Protein AF-A0A7Y1Z019-F1 (afdb_monomer_lite)

pLDDT: mean 88.58, std 11.66, range [42.78, 97.75]

Radius of gyration: 69.63 Å; chains: 1; bounding box: 145×27×174 Å

Sequence (176 aa):
MNETLFVFEGRPFTILETAAGGAGLIVFLLVILTIMVIAGQRRRARSRRDLEDQLRFMAQAHGELTGRVRMLAEAATNGQTALKRSLDERLDIVSQRLGQNLTETAMRTGENLNRLNERLAVIDTAQRNLTELSSRVVGLQEILANKQARGAFGQGRMEAIVADGLPTGAYSFQHT

Secondary structure (DSSP, 8-state):
---EEEEETTEEEEHHHHHHHHHHHHHHHHHHHHHHHHHHHHHHHHHHHHHHHHHHHHHHHHHHHHHHHHHHHHHHHHHHHHHHHHHHHHHHHHHHHHHHHHHHHHHHHHHHHHHHHHHHHHHHHHHHHHHHHHHHHHHHHHHHHSHHHHHHHHHHHHHHHHHHHS-TTS--PPP-

Foldseek 3Di:
DFDQDDDDPHDGDGPVNVVVVVVVVVVVVVVVVVVCVVVVVVVVVVVVVVVVVVVVVVVVVVVVVVVVVVVVVVVVVVVVVVVVVVVVVVVVVVVVVVVVVVVVVVVVVVVVVVVVVVVVVVVVVVVVVVVVVVVVVVVVVVLVVDPVSVVVVVVVVVVVVCPVPDDDPPDDDDDD

Structure (mmCIF, N/CA/C/O backbone):
data_AF-A0A7Y1Z019-F1
#
_entry.id   AF-A0A7Y1Z019-F1
#
loop_
_atom_site.group_PDB
_atom_site.id
_atom_site.type_symbol
_atom_site.label_atom_id
_atom_site.label_alt_id
_atom_site.label_comp_id
_atom_site.label_asym_id
_atom_site.label_entity_id
_atom_site.label_seq_id
_atom_site.pdbx_PDB_ins_code
_atom_site.Cartn_x
_atom_site.Cartn_y
_atom_site.Cartn_z
_atom_site.occupancy
_atom_site.B_iso_or_equiv
_atom_site.auth_seq_id
_atom_site.auth_comp_id
_atom_site.auth_asym_id
_atom_site.auth_atom_id
_atom_site.pdbx_PDB_model_num
ATOM 1 N N . MET A 1 1 ? 78.979 10.130 -96.427 1.00 42.78 1 MET A N 1
ATOM 2 C CA . MET A 1 1 ? 79.637 9.924 -95.120 1.00 42.78 1 MET A CA 1
ATOM 3 C C . MET A 1 1 ? 78.604 9.319 -94.184 1.00 42.78 1 MET A C 1
ATOM 5 O O . MET A 1 1 ? 77.728 10.046 -93.748 1.00 42.78 1 MET A O 1
ATOM 9 N N . ASN A 1 2 ? 78.638 8.000 -93.968 1.00 44.12 2 ASN A N 1
ATOM 10 C CA . ASN A 1 2 ? 77.801 7.331 -92.966 1.00 44.12 2 ASN A CA 1
ATOM 11 C C . ASN A 1 2 ? 78.677 7.081 -91.739 1.00 44.12 2 ASN A C 1
ATOM 13 O O . ASN A 1 2 ? 79.525 6.194 -91.766 1.00 44.12 2 ASN A O 1
ATOM 17 N N . GLU A 1 3 ? 78.513 7.900 -90.703 1.00 52.41 3 GLU A N 1
ATOM 18 C CA . GLU A 1 3 ? 79.233 7.743 -89.441 1.00 52.41 3 GLU A CA 1
ATOM 19 C C . GLU A 1 3 ? 78.688 6.527 -88.678 1.00 52.41 3 GLU A C 1
ATOM 21 O O . GLU A 1 3 ? 77.528 6.479 -88.267 1.00 52.41 3 GLU A O 1
ATOM 26 N N . THR A 1 4 ? 79.531 5.506 -88.535 1.00 47.47 4 THR A N 1
ATOM 27 C CA . THR A 1 4 ? 79.294 4.310 -87.719 1.00 47.47 4 THR A CA 1
ATOM 28 C C . THR A 1 4 ? 79.863 4.547 -86.326 1.00 47.47 4 THR A C 1
ATOM 30 O O . THR A 1 4 ? 81.071 4.728 -86.186 1.00 47.47 4 THR A O 1
ATOM 33 N N . LEU A 1 5 ? 79.010 4.548 -85.300 1.00 56.28 5 LEU A N 1
ATOM 34 C CA . LEU A 1 5 ? 79.411 4.878 -83.928 1.00 56.28 5 LEU A CA 1
ATOM 35 C C . LEU A 1 5 ? 79.796 3.653 -83.077 1.00 56.28 5 LEU A C 1
ATOM 37 O O . LEU A 1 5 ? 80.525 3.831 -82.110 1.00 56.28 5 LEU A O 1
ATOM 41 N N . PHE A 1 6 ? 79.385 2.424 -83.426 1.00 57.84 6 PHE A N 1
ATOM 42 C CA . PHE A 1 6 ? 79.782 1.206 -82.696 1.00 57.84 6 PHE A CA 1
ATOM 43 C C . PHE A 1 6 ? 79.743 -0.053 -83.587 1.00 57.84 6 PHE A C 1
ATOM 45 O O . PHE A 1 6 ? 78.784 -0.267 -84.327 1.00 57.84 6 PHE A O 1
ATOM 52 N N . VAL A 1 7 ? 80.769 -0.907 -83.492 1.00 54.69 7 VAL A N 1
ATOM 53 C CA . VAL A 1 7 ? 80.814 -2.246 -84.111 1.00 54.69 7 VAL A CA 1
ATOM 54 C C . VAL A 1 7 ? 80.772 -3.279 -82.992 1.00 54.69 7 VAL A C 1
ATOM 56 O O . VAL A 1 7 ? 81.692 -3.350 -82.181 1.00 54.69 7 VAL A O 1
ATOM 59 N N . PHE A 1 8 ? 79.713 -4.082 -82.952 1.00 58.09 8 PHE A N 1
ATOM 60 C CA . PHE A 1 8 ? 79.597 -5.234 -82.060 1.00 58.09 8 PHE A CA 1
ATOM 61 C C . PHE A 1 8 ? 79.294 -6.470 -82.919 1.00 58.09 8 PHE A C 1
ATOM 63 O O . PHE A 1 8 ? 78.428 -6.418 -83.789 1.00 58.09 8 PHE A O 1
ATOM 70 N N . GLU A 1 9 ? 80.078 -7.537 -82.742 1.00 57.94 9 GLU A N 1
ATOM 71 C CA . GLU A 1 9 ? 80.016 -8.791 -83.522 1.00 57.94 9 GLU A CA 1
ATOM 72 C C . GLU A 1 9 ? 80.021 -8.644 -85.063 1.00 57.94 9 GLU A C 1
ATOM 74 O O . GLU A 1 9 ? 79.331 -9.359 -85.787 1.00 57.94 9 GLU A O 1
ATOM 79 N N . GLY A 1 10 ? 80.827 -7.726 -85.608 1.00 61.28 10 GLY A N 1
ATOM 80 C CA . GLY A 1 10 ? 81.105 -7.697 -87.053 1.00 61.28 10 GLY A CA 1
ATOM 81 C C . GLY A 1 10 ? 79.957 -7.211 -87.950 1.00 61.28 10 GLY A C 1
ATOM 82 O O . GLY A 1 10 ? 80.064 -7.327 -89.170 1.00 61.28 10 GLY A O 1
ATOM 83 N N . ARG A 1 11 ? 78.889 -6.621 -87.389 1.00 60.81 11 ARG A N 1
ATOM 84 C CA . ARG A 1 11 ? 77.880 -5.865 -88.153 1.00 60.81 11 ARG A CA 1
ATOM 85 C C . ARG A 1 11 ? 78.010 -4.360 -87.869 1.00 60.81 11 ARG A C 1
ATOM 87 O O . ARG A 1 11 ? 77.988 -3.976 -86.698 1.00 60.81 11 ARG A O 1
ATOM 94 N N . PRO A 1 12 ? 78.171 -3.497 -88.891 1.00 57.88 12 PRO A N 1
ATOM 95 C CA . PRO A 1 12 ? 78.236 -2.054 -88.681 1.00 57.88 12 PRO A CA 1
ATOM 96 C C . PRO A 1 12 ? 76.843 -1.525 -88.320 1.00 57.88 12 PRO A C 1
ATOM 98 O O . PRO A 1 12 ? 75.960 -1.504 -89.171 1.00 57.88 12 PRO A O 1
ATOM 101 N N . PHE A 1 13 ? 76.649 -1.100 -87.068 1.00 57.03 13 PHE A N 1
ATOM 102 C CA . PHE A 1 13 ? 75.405 -0.459 -86.640 1.00 57.03 13 PHE A CA 1
ATOM 103 C C . PHE A 1 13 ? 75.421 1.024 -87.025 1.00 57.03 13 PHE A C 1
ATOM 105 O O . PHE A 1 13 ? 76.316 1.786 -86.640 1.00 57.03 13 PHE A O 1
ATOM 112 N N . THR A 1 14 ? 74.424 1.438 -87.802 1.00 64.00 14 THR A N 1
ATOM 113 C CA . THR A 1 14 ? 74.243 2.835 -88.228 1.00 64.00 14 THR A CA 1
ATOM 114 C C . THR A 1 14 ? 73.470 3.649 -87.181 1.00 64.00 14 THR A C 1
ATOM 116 O O . THR A 1 14 ? 72.661 3.106 -86.432 1.00 64.00 14 THR A O 1
ATOM 119 N N . ILE A 1 15 ? 73.679 4.974 -87.134 1.00 64.81 15 ILE A N 1
ATOM 120 C CA . ILE A 1 15 ? 72.982 5.908 -86.213 1.00 64.81 15 ILE A CA 1
ATOM 121 C C . ILE A 1 15 ? 71.448 5.773 -86.294 1.00 64.81 15 ILE A C 1
ATOM 123 O O . ILE A 1 15 ? 70.741 5.948 -85.303 1.00 64.81 15 ILE A O 1
ATOM 127 N N . LEU A 1 16 ? 70.927 5.428 -87.473 1.00 66.12 16 LEU A N 1
ATOM 128 C CA . LEU A 1 16 ? 69.499 5.230 -87.711 1.00 66.12 16 LEU A CA 1
ATOM 129 C C . LEU A 1 16 ? 68.945 3.988 -86.985 1.00 66.12 16 LEU A C 1
ATOM 131 O O . LEU A 1 16 ? 67.833 4.023 -86.462 1.00 66.12 16 LEU A O 1
ATOM 135 N N . GLU A 1 17 ? 69.717 2.900 -86.924 1.00 70.38 17 GLU A N 1
ATOM 136 C CA . GLU A 1 17 ? 69.293 1.630 -86.318 1.00 70.38 17 GLU A CA 1
ATOM 137 C C . GLU A 1 17 ? 69.282 1.706 -84.787 1.00 70.38 17 GLU A C 1
ATOM 139 O O . GLU A 1 17 ? 68.351 1.213 -84.146 1.00 70.38 17 GLU A O 1
ATOM 144 N N . THR A 1 18 ? 70.263 2.384 -84.184 1.00 73.12 18 THR A N 1
ATOM 145 C CA . THR A 1 18 ? 70.298 2.614 -82.730 1.00 73.12 18 THR A CA 1
ATOM 146 C C . THR A 1 18 ? 69.203 3.585 -82.282 1.00 73.12 18 THR A C 1
ATOM 148 O O . THR A 1 18 ? 68.554 3.348 -81.259 1.00 73.12 18 THR A O 1
ATOM 151 N N . ALA A 1 19 ? 68.921 4.629 -83.070 1.00 77.50 19 ALA A N 1
ATOM 152 C CA . ALA A 1 19 ? 67.814 5.551 -82.815 1.00 77.50 19 ALA A CA 1
ATOM 153 C C . ALA A 1 19 ? 66.439 4.862 -82.921 1.00 77.50 19 ALA A C 1
ATOM 155 O O . ALA A 1 19 ? 65.578 5.068 -82.061 1.00 77.50 19 ALA A O 1
ATOM 156 N N . ALA A 1 20 ? 66.236 3.999 -83.924 1.00 80.25 20 ALA A N 1
ATOM 157 C CA . ALA A 1 20 ? 64.997 3.238 -84.088 1.00 80.25 20 ALA A CA 1
ATOM 158 C C . ALA A 1 20 ? 64.770 2.230 -82.944 1.00 80.25 20 ALA A C 1
ATOM 160 O O . ALA A 1 20 ? 63.655 2.126 -82.425 1.00 80.25 20 ALA A O 1
ATOM 161 N N . GLY A 1 21 ? 65.825 1.539 -82.494 1.00 82.56 21 GLY A N 1
ATOM 162 C CA . GLY A 1 21 ? 65.763 0.645 -81.333 1.00 82.56 21 GLY A CA 1
ATOM 163 C C . GLY A 1 21 ? 65.419 1.380 -80.031 1.00 82.56 21 GLY A C 1
ATOM 164 O O . GLY A 1 21 ? 64.569 0.920 -79.266 1.00 82.56 21 GLY A O 1
ATOM 165 N N . GLY A 1 22 ? 66.011 2.560 -79.811 1.00 85.06 22 GLY A N 1
ATOM 166 C CA . GLY A 1 22 ? 65.703 3.417 -78.662 1.00 85.06 22 GLY A CA 1
ATOM 167 C C . GLY A 1 22 ? 64.253 3.911 -78.654 1.00 85.06 22 GLY A C 1
ATOM 168 O O . GLY A 1 22 ? 63.579 3.828 -77.627 1.00 85.06 22 GLY A O 1
ATOM 169 N N . ALA A 1 23 ? 63.735 4.352 -79.805 1.00 86.12 23 ALA A N 1
ATOM 170 C CA . ALA A 1 23 ? 62.337 4.762 -79.940 1.00 86.12 23 ALA A CA 1
ATOM 171 C C . ALA A 1 23 ? 61.362 3.598 -79.678 1.00 86.12 23 ALA A C 1
ATOM 173 O O . ALA A 1 23 ? 60.373 3.771 -78.964 1.00 86.12 23 ALA A O 1
ATOM 174 N N . GLY A 1 24 ? 61.668 2.397 -80.183 1.00 90.75 24 GLY A N 1
ATOM 175 C CA . GLY A 1 24 ? 60.881 1.189 -79.922 1.00 90.75 24 GLY A CA 1
ATOM 176 C C . GLY A 1 24 ? 60.847 0.808 -78.439 1.00 90.75 24 GLY A C 1
ATOM 177 O O . GLY A 1 24 ? 59.778 0.508 -77.906 1.00 90.75 24 GLY A O 1
ATOM 178 N N . LEU A 1 25 ? 61.988 0.897 -77.747 1.00 90.50 25 LEU A N 1
ATOM 179 C CA . LEU A 1 25 ? 62.076 0.648 -76.307 1.00 90.50 25 LEU A CA 1
ATOM 180 C C . LEU A 1 25 ? 61.237 1.654 -75.503 1.00 90.50 25 LEU A C 1
ATOM 182 O O . LEU A 1 25 ? 60.525 1.263 -74.580 1.00 90.50 25 LEU A O 1
ATOM 186 N N . ILE A 1 26 ? 61.275 2.939 -75.871 1.00 91.44 26 ILE A N 1
ATOM 187 C CA . ILE A 1 26 ? 60.479 3.987 -75.214 1.00 91.44 26 ILE A CA 1
ATOM 188 C C . ILE A 1 26 ? 58.983 3.720 -75.392 1.00 91.44 26 ILE A C 1
ATOM 190 O O . ILE A 1 26 ? 58.235 3.763 -74.416 1.00 91.44 26 ILE A O 1
ATOM 194 N N . VAL A 1 27 ? 58.536 3.394 -76.609 1.00 92.88 27 VAL A N 1
ATOM 195 C CA . VAL A 1 27 ? 57.128 3.056 -76.869 1.00 92.88 27 VAL A CA 1
ATOM 196 C C . VAL A 1 27 ? 56.716 1.814 -76.079 1.00 92.88 27 VAL A C 1
ATOM 198 O O . VAL A 1 27 ? 55.662 1.813 -75.446 1.00 92.88 27 VAL A O 1
ATOM 201 N N . PHE A 1 28 ? 57.560 0.784 -76.039 1.00 93.62 28 PHE A N 1
ATOM 202 C CA . PHE A 1 28 ? 57.302 -0.426 -75.262 1.00 93.62 28 PHE A CA 1
ATOM 203 C C . PHE A 1 28 ? 57.172 -0.137 -73.757 1.00 93.62 28 PHE A C 1
ATOM 205 O O . PHE A 1 28 ? 56.224 -0.594 -73.117 1.00 93.62 28 PHE A O 1
ATOM 212 N N . LEU A 1 29 ? 58.060 0.690 -73.196 1.00 94.00 29 LEU A N 1
ATOM 213 C CA . LEU A 1 29 ? 57.988 1.119 -71.797 1.00 94.00 29 LEU A CA 1
ATOM 214 C C . LEU A 1 29 ? 56.739 1.962 -71.510 1.00 94.00 29 LEU A C 1
ATOM 216 O O . LEU A 1 29 ? 56.108 1.773 -70.470 1.00 94.00 29 LEU A O 1
ATOM 220 N N . LEU A 1 30 ? 56.330 2.842 -72.429 1.00 94.19 30 LEU A N 1
ATOM 221 C CA . LEU A 1 30 ? 55.092 3.619 -72.302 1.00 94.19 30 LEU A CA 1
ATOM 222 C C . LEU A 1 30 ? 53.843 2.729 -72.347 1.00 94.19 30 LEU A C 1
ATOM 224 O O . LEU A 1 30 ? 52.894 2.955 -71.591 1.00 94.19 30 LEU A O 1
ATOM 228 N N . VAL A 1 31 ? 53.843 1.687 -73.181 1.00 95.12 31 VAL A N 1
ATOM 229 C CA . VAL A 1 31 ? 52.763 0.690 -73.231 1.00 95.12 31 VAL A CA 1
ATOM 230 C C . VAL A 1 31 ? 52.699 -0.106 -71.923 1.00 95.12 31 VAL A C 1
ATOM 232 O O . VAL A 1 31 ? 51.624 -0.266 -71.349 1.00 95.12 31 VAL A O 1
ATOM 235 N N . ILE A 1 32 ? 53.838 -0.538 -71.379 1.00 94.62 32 ILE A N 1
ATOM 236 C CA . ILE A 1 32 ? 53.876 -1.217 -70.073 1.00 94.62 32 ILE A CA 1
ATOM 237 C C . ILE A 1 32 ? 53.383 -0.288 -68.958 1.00 94.62 32 ILE A C 1
ATOM 239 O O . ILE A 1 32 ? 52.567 -0.704 -68.132 1.00 94.62 32 ILE A O 1
ATOM 243 N N . LEU A 1 33 ? 53.823 0.973 -68.946 1.00 93.62 33 LEU A N 1
ATOM 244 C CA . LEU A 1 33 ? 53.409 1.963 -67.951 1.00 93.62 33 LEU A CA 1
ATOM 245 C C . LEU A 1 33 ? 51.896 2.206 -68.006 1.00 93.62 33 LEU A C 1
ATOM 247 O O . LEU A 1 33 ? 51.229 2.191 -66.972 1.00 93.62 33 LEU A O 1
ATOM 251 N N . THR A 1 34 ? 51.331 2.384 -69.201 1.00 93.62 34 THR A N 1
ATOM 252 C CA . THR A 1 34 ? 49.884 2.584 -69.378 1.00 93.62 34 THR A CA 1
ATOM 253 C C . THR A 1 34 ? 49.084 1.354 -68.955 1.00 93.62 34 THR A C 1
ATOM 255 O O . THR A 1 34 ? 48.094 1.500 -68.234 1.00 93.62 34 THR A O 1
ATOM 258 N N . ILE A 1 35 ? 49.538 0.141 -69.285 1.00 93.44 35 ILE A N 1
ATOM 259 C CA . ILE A 1 35 ? 48.918 -1.104 -68.804 1.00 93.44 35 ILE A CA 1
ATOM 260 C C . ILE A 1 35 ? 48.985 -1.189 -67.273 1.00 93.44 35 ILE A C 1
ATOM 262 O O . ILE A 1 35 ? 47.982 -1.521 -66.637 1.00 93.44 35 ILE A O 1
ATOM 266 N N . MET A 1 36 ? 50.119 -0.842 -66.659 1.00 91.38 36 MET A N 1
ATOM 267 C CA . MET A 1 36 ? 50.296 -0.868 -65.204 1.00 91.38 36 MET A CA 1
ATOM 268 C C . MET A 1 36 ? 49.409 0.168 -64.499 1.00 91.38 36 MET A C 1
ATOM 270 O O . MET A 1 36 ? 48.809 -0.139 -63.468 1.00 91.38 36 MET A O 1
ATOM 274 N N . VAL A 1 37 ? 49.252 1.365 -65.074 1.00 90.94 37 VAL A N 1
ATOM 275 C CA . VAL A 1 37 ? 48.348 2.408 -64.565 1.00 90.94 37 VAL A CA 1
ATOM 276 C C . VAL A 1 37 ? 46.889 1.975 -64.691 1.00 90.94 37 VAL A C 1
ATOM 278 O O . VAL A 1 37 ? 46.150 2.075 -63.714 1.00 90.94 37 VAL A O 1
ATOM 281 N N . ILE A 1 38 ? 46.468 1.427 -65.834 1.00 89.94 38 ILE A N 1
ATOM 282 C CA . ILE A 1 38 ? 45.090 0.949 -66.037 1.00 89.94 38 ILE A CA 1
ATOM 283 C C . ILE A 1 38 ? 44.791 -0.239 -65.110 1.00 89.94 38 ILE A C 1
ATOM 285 O O . ILE A 1 38 ? 43.741 -0.279 -64.463 1.00 89.94 38 ILE A O 1
ATOM 289 N N . ALA A 1 39 ? 45.716 -1.193 -64.982 1.00 88.00 39 ALA A N 1
ATOM 290 C CA . ALA A 1 39 ? 45.582 -2.324 -64.066 1.00 88.00 39 ALA A CA 1
ATOM 291 C C . ALA A 1 39 ? 45.565 -1.870 -62.594 1.00 88.00 39 ALA A C 1
ATOM 293 O O . ALA A 1 39 ? 44.750 -2.357 -61.806 1.00 88.00 39 ALA A O 1
ATOM 294 N N . GLY A 1 40 ? 46.407 -0.900 -62.227 1.00 85.56 40 GLY A N 1
ATOM 295 C CA . GLY A 1 40 ? 46.462 -0.304 -60.892 1.00 85.56 40 GLY A CA 1
ATOM 296 C C . GLY A 1 40 ? 45.202 0.490 -60.542 1.00 85.56 40 GLY A C 1
ATOM 297 O O . GLY A 1 40 ? 44.673 0.353 -59.439 1.00 85.56 40 GLY A O 1
ATOM 298 N N . GLN A 1 41 ? 44.659 1.258 -61.488 1.00 85.31 41 GLN A N 1
ATOM 299 C CA . GLN A 1 41 ? 43.392 1.972 -61.326 1.00 85.31 41 GLN A CA 1
ATOM 300 C C . GLN A 1 41 ? 42.214 1.008 -61.179 1.00 85.31 41 GLN A C 1
ATOM 302 O O . GLN A 1 41 ? 41.381 1.207 -60.299 1.00 85.31 41 GLN A O 1
ATOM 307 N N . ARG A 1 42 ? 42.168 -0.081 -61.960 1.00 82.50 42 ARG A N 1
ATOM 308 C CA . ARG A 1 42 ? 41.135 -1.122 -61.819 1.00 82.50 42 ARG A CA 1
ATOM 309 C C . ARG A 1 42 ? 41.184 -1.801 -60.449 1.00 82.50 42 ARG A C 1
ATOM 311 O O . ARG A 1 42 ? 40.133 -2.042 -59.862 1.00 82.50 42 ARG A O 1
ATOM 318 N N . ARG A 1 43 ? 42.380 -2.069 -59.909 1.00 82.69 43 ARG A N 1
ATOM 319 C CA . ARG A 1 43 ? 42.544 -2.611 -58.546 1.00 82.69 43 ARG A CA 1
ATOM 320 C C . ARG A 1 43 ? 42.091 -1.615 -57.476 1.00 82.69 43 ARG A C 1
ATOM 322 O O . ARG A 1 43 ? 41.330 -1.988 -56.591 1.00 82.69 43 ARG A O 1
ATOM 329 N N . ARG A 1 44 ? 42.477 -0.341 -57.597 1.00 82.12 44 ARG A N 1
ATOM 330 C CA . ARG A 1 44 ? 42.051 0.727 -56.672 1.00 82.12 44 ARG A CA 1
ATOM 331 C C . ARG A 1 44 ? 40.541 0.972 -56.712 1.00 82.12 44 ARG A C 1
ATOM 333 O O . ARG A 1 44 ? 39.940 1.176 -55.666 1.00 82.12 44 ARG A O 1
ATOM 340 N N . ALA A 1 45 ? 39.927 0.924 -57.894 1.00 83.50 45 ALA A N 1
ATOM 341 C CA . ALA A 1 45 ? 38.482 1.065 -58.053 1.00 83.50 45 ALA A CA 1
ATOM 342 C C . ALA A 1 45 ? 37.712 -0.090 -57.395 1.00 83.50 45 ALA A C 1
ATOM 344 O O . ALA A 1 45 ? 36.667 0.154 -56.803 1.00 83.50 45 ALA A O 1
ATOM 345 N N . ARG A 1 46 ? 38.237 -1.324 -57.447 1.00 83.81 46 ARG A N 1
ATOM 346 C CA . ARG A 1 46 ? 37.660 -2.468 -56.718 1.00 83.81 46 ARG A CA 1
ATOM 347 C C . ARG A 1 46 ? 37.750 -2.276 -55.203 1.00 83.81 46 ARG A C 1
ATOM 349 O O . ARG A 1 46 ? 36.715 -2.292 -54.559 1.00 83.81 46 ARG A O 1
ATOM 356 N N . SER A 1 47 ? 38.928 -1.950 -54.659 1.00 85.06 47 SER A N 1
ATOM 357 C CA . SER A 1 47 ? 39.061 -1.677 -53.215 1.00 85.06 47 SER A CA 1
ATOM 358 C C . SER A 1 47 ? 38.173 -0.536 -52.719 1.00 85.06 47 SER A C 1
ATOM 360 O O . SER A 1 47 ? 37.682 -0.598 -51.599 1.00 85.06 47 SER A O 1
ATOM 362 N N . ARG A 1 48 ? 37.971 0.516 -53.524 1.00 84.62 48 ARG A N 1
ATOM 363 C CA . ARG A 1 48 ? 37.058 1.610 -53.157 1.00 84.62 48 ARG A CA 1
ATOM 364 C C . ARG A 1 48 ? 35.607 1.143 -53.085 1.00 84.62 48 ARG A C 1
ATOM 366 O O . ARG A 1 48 ? 34.931 1.493 -52.130 1.00 84.62 48 ARG A O 1
ATOM 373 N N . ARG A 1 49 ? 35.160 0.333 -54.050 1.00 86.69 49 ARG A N 1
ATOM 374 C CA . ARG A 1 49 ? 33.807 -0.244 -54.047 1.00 86.69 49 ARG A CA 1
ATOM 375 C C . ARG A 1 49 ? 33.589 -1.166 -52.850 1.00 86.69 49 ARG A C 1
ATOM 377 O O . ARG A 1 49 ? 32.599 -0.998 -52.157 1.00 86.69 49 ARG A O 1
ATOM 384 N N . ASP A 1 50 ? 34.547 -2.042 -52.550 1.00 89.12 50 ASP A N 1
ATOM 385 C CA . ASP A 1 50 ? 34.449 -2.948 -51.397 1.00 89.12 50 ASP A CA 1
ATOM 386 C C . ASP A 1 50 ? 34.342 -2.168 -50.073 1.00 89.12 50 ASP A C 1
ATOM 388 O O . ASP A 1 50 ? 33.541 -2.510 -49.204 1.00 89.12 50 ASP A O 1
ATOM 392 N N . LEU A 1 51 ? 35.115 -1.083 -49.931 1.00 87.81 51 LEU A N 1
ATOM 393 C CA . LEU A 1 51 ? 35.047 -0.209 -48.760 1.00 87.81 51 LEU A CA 1
ATOM 394 C C . LEU A 1 51 ? 33.707 0.542 -48.681 1.00 87.81 51 LEU A C 1
ATOM 396 O O . LEU A 1 51 ? 33.121 0.643 -47.606 1.00 87.81 51 LEU A O 1
ATOM 400 N N . GLU A 1 52 ? 33.205 1.061 -49.803 1.00 90.31 52 GLU A N 1
ATOM 401 C CA . GLU A 1 52 ? 31.892 1.714 -49.876 1.00 90.31 52 GLU A CA 1
ATOM 402 C C . GLU A 1 52 ? 30.755 0.751 -49.507 1.00 90.31 52 GLU A C 1
ATOM 404 O O . GLU A 1 52 ? 29.846 1.136 -48.770 1.00 90.31 52 GLU A O 1
ATOM 409 N N . ASP A 1 53 ? 30.821 -0.501 -49.957 1.00 91.06 53 ASP A N 1
ATOM 410 C CA . ASP A 1 53 ? 29.829 -1.528 -49.639 1.00 91.06 53 ASP A CA 1
ATOM 411 C C . ASP A 1 53 ? 29.878 -1.923 -48.154 1.00 91.06 53 ASP A C 1
ATOM 413 O O . ASP A 1 53 ? 28.830 -2.020 -47.511 1.00 91.06 53 ASP A O 1
ATOM 417 N N . GLN A 1 54 ? 31.074 -2.046 -47.563 1.00 91.56 54 GLN A N 1
ATOM 418 C CA . GLN A 1 54 ? 31.234 -2.247 -46.115 1.00 91.56 54 GLN A CA 1
ATOM 419 C C . GLN A 1 54 ? 30.664 -1.080 -45.301 1.00 91.56 54 GLN A C 1
ATOM 421 O O . GLN A 1 54 ? 29.957 -1.301 -44.316 1.00 91.56 54 GLN A O 1
ATOM 426 N N . LEU A 1 55 ? 30.928 0.162 -45.719 1.00 90.81 55 LEU A N 1
ATOM 427 C CA . LEU A 1 55 ? 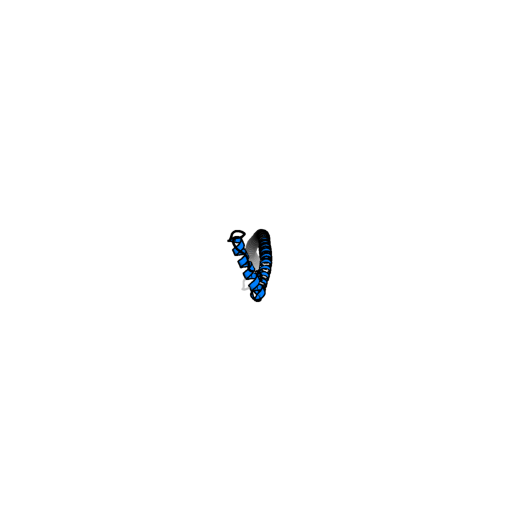30.399 1.358 -45.060 1.00 90.81 55 LEU A CA 1
ATOM 428 C C . LEU A 1 55 ? 28.874 1.439 -45.168 1.00 90.81 55 LEU A C 1
ATOM 430 O O . LEU A 1 55 ? 28.213 1.786 -44.191 1.00 90.81 55 LEU A O 1
ATOM 434 N N . ARG A 1 56 ? 28.299 1.088 -46.324 1.00 91.81 56 ARG A N 1
ATOM 435 C CA . ARG A 1 56 ? 26.841 1.021 -46.516 1.00 91.81 56 ARG A CA 1
ATOM 436 C C . ARG A 1 56 ? 26.207 -0.045 -45.636 1.00 91.81 56 ARG A C 1
ATOM 438 O O . ARG A 1 56 ? 25.204 0.241 -44.986 1.00 91.81 56 ARG A O 1
ATOM 445 N N . PHE A 1 57 ? 26.806 -1.232 -45.573 1.00 92.19 57 PHE A N 1
ATOM 446 C CA . PHE A 1 57 ? 26.343 -2.305 -44.699 1.00 92.19 57 PHE A CA 1
ATOM 447 C C . PHE A 1 57 ? 26.399 -1.888 -43.223 1.00 92.19 57 PHE A C 1
ATOM 449 O O . PHE A 1 57 ? 25.410 -2.030 -42.508 1.00 92.19 57 PHE A O 1
ATOM 456 N N . MET A 1 58 ? 27.511 -1.293 -42.775 1.00 91.12 58 MET A N 1
ATOM 457 C CA . MET A 1 58 ? 27.621 -0.749 -41.418 1.00 91.12 58 MET A CA 1
ATOM 458 C C . MET A 1 58 ? 26.578 0.337 -41.146 1.00 91.12 58 MET A C 1
ATOM 460 O O . MET A 1 58 ? 25.941 0.305 -40.098 1.00 91.12 58 MET A O 1
ATOM 464 N N . ALA A 1 59 ? 26.373 1.282 -42.066 1.00 91.25 59 ALA A N 1
ATOM 465 C CA . ALA A 1 59 ? 25.385 2.348 -41.903 1.00 91.25 59 ALA A CA 1
ATOM 466 C C . ALA A 1 59 ? 23.954 1.795 -41.786 1.00 91.25 59 ALA A C 1
ATOM 468 O O . ALA A 1 59 ? 23.180 2.262 -40.949 1.00 91.25 59 ALA A O 1
ATOM 469 N N . GLN A 1 60 ? 23.614 0.771 -42.574 1.00 93.75 60 GLN A N 1
ATOM 470 C CA . GLN A 1 60 ? 22.327 0.077 -42.488 1.00 93.75 60 GLN A CA 1
ATOM 471 C C . GLN A 1 60 ? 22.172 -0.675 -41.163 1.00 93.75 60 GLN A C 1
ATOM 473 O O . GLN A 1 60 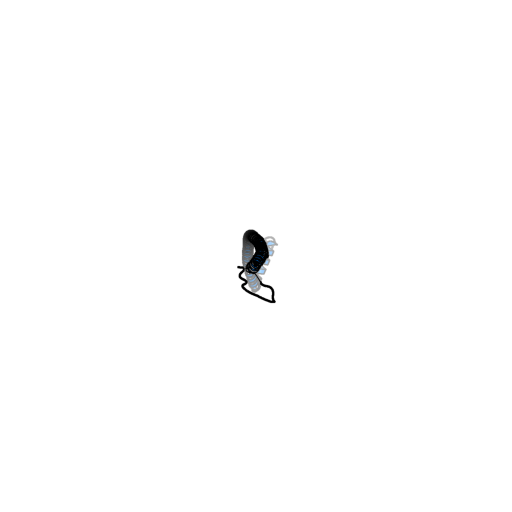? 21.159 -0.501 -40.488 1.00 93.75 60 GLN A O 1
ATOM 478 N N . ALA A 1 61 ? 23.186 -1.441 -40.751 1.00 91.56 61 ALA A N 1
ATOM 479 C CA . ALA A 1 61 ? 23.185 -2.150 -39.472 1.00 91.56 61 ALA A CA 1
ATOM 480 C C . ALA A 1 61 ? 23.066 -1.179 -38.284 1.00 91.56 61 ALA A C 1
ATOM 482 O O . ALA A 1 61 ? 22.297 -1.421 -37.355 1.00 91.56 61 ALA A O 1
ATOM 483 N N . HIS A 1 62 ? 23.761 -0.038 -38.331 1.00 91.56 62 HIS A N 1
ATOM 484 C CA . HIS A 1 62 ? 23.618 1.030 -37.342 1.00 91.56 62 HIS A CA 1
ATOM 485 C C . HIS A 1 62 ? 22.198 1.604 -37.319 1.00 91.56 62 HIS A C 1
ATOM 487 O O . HIS A 1 62 ? 21.635 1.753 -36.238 1.00 91.56 62 HIS A O 1
ATOM 493 N N . GLY A 1 63 ? 21.600 1.879 -38.481 1.00 92.44 63 GLY A N 1
ATOM 494 C CA . GLY A 1 63 ? 20.223 2.369 -38.574 1.00 92.44 63 GLY A CA 1
ATOM 495 C C . GLY A 1 63 ? 19.204 1.388 -37.991 1.00 92.44 63 GLY A C 1
ATOM 496 O O . GLY A 1 63 ? 18.323 1.788 -37.229 1.00 92.44 63 GLY A O 1
ATOM 497 N N . GLU A 1 64 ? 19.360 0.095 -38.279 1.00 93.50 64 GLU A N 1
ATOM 498 C CA . GLU A 1 64 ? 18.511 -0.954 -37.714 1.00 93.50 64 GLU A CA 1
ATOM 499 C C . GLU A 1 64 ? 18.661 -1.048 -36.189 1.00 93.50 64 GLU A C 1
ATOM 501 O O . GLU A 1 64 ? 17.662 -1.107 -35.470 1.00 93.50 64 GLU A O 1
ATOM 506 N N . LEU A 1 65 ? 19.894 -1.003 -35.675 1.00 94.38 65 LEU A N 1
ATOM 507 C CA . LEU A 1 65 ? 20.157 -1.006 -34.235 1.00 94.38 65 LEU A CA 1
ATOM 508 C C . LEU A 1 65 ? 19.560 0.222 -33.547 1.00 94.38 65 LEU A C 1
ATOM 510 O O . LEU A 1 65 ? 18.888 0.075 -32.529 1.00 94.38 65 LEU A O 1
ATOM 514 N N . THR A 1 66 ? 19.743 1.419 -34.106 1.00 94.75 66 THR A N 1
ATOM 515 C CA . THR A 1 66 ? 19.129 2.644 -33.579 1.00 94.75 66 THR A CA 1
ATOM 516 C C . THR A 1 66 ? 17.605 2.542 -33.580 1.00 94.75 66 THR A C 1
ATOM 518 O O . THR A 1 66 ? 16.970 2.923 -32.597 1.00 94.75 66 THR A O 1
ATOM 521 N N . GLY A 1 67 ? 17.014 1.970 -34.633 1.00 94.56 67 GLY A N 1
ATOM 522 C CA . GLY A 1 67 ? 15.579 1.696 -34.700 1.00 94.56 67 GLY A CA 1
ATOM 523 C C . GLY A 1 67 ? 15.113 0.751 -33.592 1.00 94.56 67 GLY A C 1
ATOM 524 O O . GLY A 1 67 ? 14.173 1.067 -32.864 1.00 94.56 67 GLY A O 1
ATOM 525 N N . ARG A 1 68 ? 15.807 -0.375 -33.392 1.00 95.12 68 ARG A N 1
ATOM 526 C CA . ARG A 1 68 ? 15.506 -1.338 -32.319 1.00 95.12 68 ARG A CA 1
ATOM 527 C C . ARG A 1 68 ? 15.661 -0.722 -30.929 1.00 95.12 68 ARG A C 1
ATOM 529 O O . ARG A 1 68 ? 14.786 -0.910 -30.091 1.00 95.12 68 ARG A O 1
ATOM 536 N N . VAL A 1 69 ? 16.723 0.048 -30.686 1.00 95.75 69 VAL A N 1
ATOM 537 C CA . VAL A 1 69 ? 16.938 0.757 -29.411 1.00 95.75 69 VAL A CA 1
ATOM 538 C C . VAL A 1 69 ? 15.822 1.765 -29.154 1.00 95.75 69 VAL A C 1
ATOM 540 O O . VAL A 1 69 ? 15.319 1.840 -28.035 1.00 95.75 69 VAL A O 1
ATOM 543 N N . ARG A 1 70 ? 15.380 2.498 -30.181 1.00 94.88 70 ARG A N 1
ATOM 544 C CA . ARG A 1 70 ? 14.250 3.424 -30.064 1.00 94.88 70 ARG A CA 1
ATOM 545 C C . ARG A 1 70 ? 12.947 2.697 -29.735 1.00 94.88 70 ARG A C 1
ATOM 547 O O . ARG A 1 70 ? 12.254 3.117 -28.817 1.00 94.88 70 ARG A O 1
ATOM 554 N N . MET A 1 71 ? 12.653 1.585 -30.408 1.00 95.25 71 MET A N 1
ATOM 555 C CA . MET A 1 71 ? 11.478 0.764 -30.089 1.00 95.25 71 MET A CA 1
ATOM 556 C C . MET A 1 71 ? 11.532 0.213 -28.660 1.00 95.25 71 MET A C 1
ATOM 558 O O . MET A 1 71 ? 10.521 0.214 -27.966 1.00 95.25 71 MET A O 1
ATOM 562 N N . LEU A 1 72 ? 12.706 -0.228 -28.197 1.00 95.62 72 LEU A N 1
ATOM 563 C CA . LEU A 1 72 ? 12.894 -0.678 -26.816 1.00 95.62 72 LEU A CA 1
ATOM 564 C C . LEU A 1 72 ? 12.674 0.460 -25.814 1.00 95.62 72 LEU A C 1
ATOM 566 O O . LEU A 1 72 ? 12.016 0.248 -24.798 1.00 95.62 72 LEU A O 1
ATOM 570 N N . ALA A 1 73 ? 13.180 1.660 -26.103 1.00 94.94 73 ALA A N 1
ATOM 571 C CA . ALA A 1 73 ? 12.953 2.837 -25.272 1.00 94.94 73 ALA A CA 1
ATOM 572 C C . ALA A 1 73 ? 11.459 3.196 -25.209 1.00 94.94 73 ALA A C 1
ATOM 574 O O . ALA A 1 73 ? 10.917 3.369 -24.120 1.00 94.94 73 ALA A O 1
ATOM 575 N N . GLU A 1 74 ? 10.771 3.223 -26.353 1.00 95.06 74 GLU A N 1
ATOM 576 C CA . GLU A 1 74 ? 9.330 3.489 -26.433 1.00 95.06 74 GLU A CA 1
ATOM 577 C C . GLU A 1 74 ? 8.514 2.422 -25.680 1.00 95.06 74 GLU A C 1
ATOM 579 O O . GLU A 1 74 ? 7.631 2.758 -24.888 1.00 95.06 74 GLU A O 1
ATOM 584 N N . ALA A 1 75 ? 8.843 1.136 -25.840 1.00 95.31 75 ALA A N 1
ATOM 585 C CA . ALA A 1 75 ? 8.197 0.044 -25.113 1.00 95.31 75 ALA A CA 1
ATOM 586 C C . ALA A 1 75 ? 8.425 0.137 -23.594 1.00 95.31 75 ALA A C 1
ATOM 588 O O . ALA A 1 75 ? 7.484 -0.049 -22.819 1.00 95.31 75 ALA A O 1
ATOM 589 N N . ALA A 1 76 ? 9.642 0.475 -23.159 1.00 94.88 76 ALA A N 1
ATOM 590 C CA . ALA A 1 76 ? 9.967 0.662 -21.748 1.00 94.88 76 ALA A CA 1
ATOM 591 C C . ALA A 1 76 ? 9.196 1.844 -21.139 1.00 94.88 76 ALA A C 1
ATOM 593 O O . ALA A 1 76 ? 8.599 1.700 -20.071 1.00 94.88 76 ALA A O 1
ATOM 594 N N . THR A 1 77 ? 9.140 2.989 -21.826 1.00 94.75 77 THR A N 1
ATOM 595 C CA . THR A 1 77 ? 8.372 4.162 -21.378 1.00 94.75 77 THR A CA 1
ATOM 596 C C . THR A 1 77 ? 6.871 3.871 -21.316 1.00 94.75 77 THR A C 1
ATOM 598 O O . THR A 1 77 ? 6.202 4.246 -20.346 1.00 94.75 77 THR A O 1
ATOM 601 N N . ASN A 1 78 ? 6.330 3.157 -22.306 1.00 96.06 78 ASN A N 1
ATOM 602 C CA . ASN A 1 78 ? 4.927 2.746 -22.314 1.00 96.06 78 ASN A CA 1
ATOM 603 C C . ASN A 1 78 ? 4.613 1.799 -21.149 1.00 96.06 78 ASN A C 1
ATOM 605 O O . ASN A 1 78 ? 3.629 2.007 -20.437 1.00 96.06 78 ASN A O 1
ATOM 609 N N . GLY A 1 79 ? 5.478 0.811 -20.904 1.00 95.50 79 GLY A N 1
ATOM 610 C CA . GLY A 1 79 ? 5.358 -0.111 -19.774 1.00 95.50 79 GLY A CA 1
ATOM 611 C C . GLY A 1 79 ? 5.418 0.602 -18.422 1.00 95.50 79 GLY A C 1
ATOM 612 O O . GLY A 1 79 ? 4.568 0.366 -17.566 1.00 95.50 79 GLY A O 1
ATOM 613 N N . GLN A 1 80 ? 6.358 1.536 -18.245 1.00 94.69 80 GLN A N 1
ATOM 614 C CA . GLN A 1 80 ? 6.453 2.360 -17.034 1.00 94.69 80 GLN A CA 1
ATOM 615 C C . GLN A 1 80 ? 5.191 3.195 -16.805 1.00 94.69 80 GLN A C 1
ATOM 617 O O . GLN A 1 80 ? 4.690 3.270 -15.685 1.00 94.69 80 GLN A O 1
ATOM 622 N N . THR A 1 81 ? 4.645 3.794 -17.864 1.00 96.06 81 THR A N 1
ATOM 623 C CA . THR A 1 81 ? 3.424 4.602 -17.773 1.00 96.06 81 THR A CA 1
ATOM 624 C C . THR A 1 81 ? 2.212 3.740 -17.419 1.00 96.06 81 THR A C 1
ATOM 626 O O . THR A 1 81 ? 1.407 4.130 -16.573 1.00 96.06 81 THR A O 1
ATOM 629 N N . ALA A 1 82 ? 2.082 2.558 -18.027 1.00 95.38 82 ALA A N 1
ATOM 630 C CA . ALA A 1 82 ? 1.020 1.608 -17.710 1.00 95.38 82 ALA A CA 1
ATOM 631 C C . ALA A 1 82 ? 1.115 1.109 -16.259 1.00 95.38 82 ALA A C 1
ATOM 633 O O . ALA A 1 82 ? 0.107 1.085 -15.554 1.00 95.38 82 ALA A O 1
ATOM 634 N N . LEU A 1 83 ? 2.326 0.789 -15.790 1.00 95.88 83 LEU A N 1
ATOM 635 C CA . LEU A 1 83 ? 2.568 0.406 -14.401 1.00 95.88 83 LEU A CA 1
ATOM 636 C C . LEU A 1 83 ? 2.186 1.533 -13.442 1.00 95.88 83 LEU A C 1
ATOM 638 O O . LEU A 1 83 ? 1.451 1.286 -12.492 1.00 95.88 83 LEU A O 1
ATOM 642 N N . LYS A 1 84 ? 2.634 2.766 -13.708 1.00 96.38 84 LYS A N 1
ATOM 643 C CA . LYS A 1 84 ? 2.292 3.928 -12.882 1.00 96.38 84 LYS A CA 1
ATOM 644 C C . LYS A 1 84 ? 0.778 4.108 -12.777 1.00 96.38 84 LYS A C 1
ATOM 646 O O . LYS A 1 84 ? 0.268 4.200 -11.670 1.00 96.38 84 LYS A O 1
ATOM 651 N N . ARG A 1 85 ? 0.056 4.064 -13.902 1.00 96.81 85 ARG A N 1
ATOM 652 C CA . ARG A 1 85 ? -1.415 4.152 -13.906 1.00 96.81 85 ARG A CA 1
ATOM 653 C C . ARG A 1 85 ? -2.066 3.033 -13.096 1.00 96.81 85 ARG A C 1
ATOM 655 O O . ARG A 1 85 ? -2.959 3.311 -12.308 1.00 96.81 85 ARG A O 1
ATOM 662 N N . SER A 1 86 ? -1.605 1.788 -13.250 1.00 97.31 86 SER A N 1
ATOM 663 C CA . SER A 1 86 ? -2.149 0.667 -12.474 1.00 97.31 86 SER A CA 1
ATOM 664 C C . SER A 1 86 ? -1.852 0.792 -10.980 1.00 97.31 86 SER A C 1
ATOM 666 O O . SER A 1 86 ? -2.673 0.363 -10.172 1.00 97.31 86 SER A O 1
ATOM 668 N N . LEU A 1 87 ? -0.690 1.329 -10.604 1.00 97.62 87 LEU A N 1
ATOM 669 C CA . LEU A 1 87 ? -0.360 1.598 -9.209 1.00 97.62 87 LEU A CA 1
ATOM 670 C C . LEU A 1 87 ? -1.236 2.714 -8.647 1.00 97.62 87 LEU A C 1
ATOM 672 O O . LEU A 1 87 ? -1.818 2.506 -7.591 1.00 97.62 87 LEU A O 1
ATOM 676 N N . ASP A 1 88 ? -1.384 3.833 -9.357 1.00 96.75 88 ASP A N 1
ATOM 677 C CA . ASP A 1 88 ? -2.242 4.945 -8.938 1.00 96.75 88 ASP A CA 1
ATOM 678 C C . ASP A 1 88 ? -3.697 4.473 -8.745 1.00 96.75 88 ASP A C 1
ATOM 680 O O . ASP A 1 88 ? -4.289 4.720 -7.698 1.00 96.75 88 ASP A O 1
ATOM 684 N N . GLU A 1 89 ? -4.244 3.694 -9.685 1.00 96.94 89 GLU A N 1
ATOM 685 C CA . GLU A 1 89 ? -5.595 3.120 -9.583 1.00 96.94 89 GLU A CA 1
ATOM 686 C C . GLU A 1 89 ? -5.731 2.152 -8.396 1.00 96.94 89 GLU A C 1
ATOM 688 O O . GLU A 1 89 ? -6.688 2.220 -7.624 1.00 96.94 89 GLU A O 1
ATOM 693 N N . ARG A 1 90 ? -4.754 1.256 -8.198 1.00 96.31 90 ARG A N 1
ATOM 694 C CA . ARG A 1 90 ? -4.757 0.337 -7.049 1.00 96.31 90 ARG A CA 1
ATOM 695 C C . ARG A 1 90 ? -4.647 1.087 -5.727 1.00 96.31 90 ARG A C 1
ATOM 697 O O . ARG A 1 90 ? -5.320 0.700 -4.776 1.00 96.31 90 ARG A O 1
ATOM 704 N N . LEU A 1 91 ? -3.806 2.117 -5.652 1.00 97.50 91 LEU A N 1
ATOM 705 C CA . LEU A 1 91 ? -3.635 2.937 -4.455 1.00 97.50 91 LEU A CA 1
ATOM 706 C C . LEU A 1 91 ? -4.911 3.711 -4.129 1.00 97.50 91 LEU A C 1
ATOM 708 O O . LEU A 1 91 ? -5.291 3.747 -2.962 1.00 97.50 91 LEU A O 1
ATOM 712 N N . ASP A 1 92 ? -5.599 4.252 -5.133 1.00 97.19 92 ASP A N 1
ATOM 713 C CA . ASP A 1 92 ? -6.880 4.935 -4.947 1.00 97.19 92 ASP A CA 1
ATOM 714 C C . ASP A 1 92 ? -7.955 3.973 -4.411 1.00 97.19 92 ASP A C 1
ATOM 716 O O . ASP A 1 92 ? -8.564 4.225 -3.368 1.00 97.19 92 ASP A O 1
ATOM 720 N N . ILE A 1 93 ? -8.088 2.788 -5.022 1.00 97.25 93 ILE A N 1
ATOM 721 C CA . ILE A 1 93 ? -9.011 1.739 -4.556 1.00 97.25 93 ILE A CA 1
ATOM 722 C C . ILE A 1 93 ? -8.679 1.300 -3.125 1.00 97.25 93 ILE A C 1
ATOM 724 O O . ILE A 1 93 ? -9.578 1.133 -2.297 1.00 97.25 93 ILE A O 1
ATOM 728 N N . VAL A 1 94 ? -7.398 1.073 -2.822 1.00 97.38 94 VAL A N 1
ATOM 729 C CA . VAL A 1 94 ? -6.953 0.666 -1.482 1.00 97.38 94 VAL A CA 1
ATOM 730 C C . VAL A 1 94 ? -7.241 1.768 -0.467 1.00 97.38 94 VAL A C 1
ATOM 732 O O . VAL A 1 94 ? -7.773 1.465 0.598 1.00 97.38 94 VAL A O 1
ATOM 735 N N . SER A 1 95 ? -6.957 3.027 -0.801 1.00 95.88 95 SER A N 1
ATOM 736 C CA . SER A 1 95 ? -7.231 4.187 0.050 1.00 95.88 95 SER A CA 1
ATOM 737 C C . SER A 1 95 ? -8.726 4.313 0.353 1.00 95.88 95 SER A C 1
ATOM 739 O O . SER A 1 95 ? -9.121 4.393 1.518 1.00 95.88 95 SER A O 1
ATOM 741 N N . GLN A 1 96 ? -9.578 4.212 -0.671 1.00 96.81 96 GLN A N 1
ATOM 742 C CA . GLN A 1 96 ? -11.029 4.282 -0.513 1.00 96.81 96 GLN A CA 1
ATOM 743 C C . GLN A 1 96 ? -11.575 3.129 0.342 1.00 96.81 96 GLN A C 1
ATOM 745 O O . GLN A 1 96 ? -12.366 3.357 1.261 1.00 96.81 96 GLN A O 1
ATOM 750 N N . ARG A 1 97 ? -11.141 1.889 0.074 1.00 96.44 97 ARG A N 1
ATOM 751 C CA . ARG A 1 97 ? -11.564 0.706 0.844 1.00 96.44 97 ARG A CA 1
ATOM 752 C C . ARG A 1 97 ? -11.082 0.760 2.288 1.00 96.44 97 ARG A C 1
ATOM 754 O O . ARG A 1 97 ? -11.836 0.398 3.186 1.00 96.44 97 ARG A O 1
ATOM 761 N N . LEU A 1 98 ? -9.849 1.209 2.524 1.00 97.31 98 LEU A N 1
ATOM 762 C CA . LEU A 1 98 ? -9.331 1.416 3.875 1.00 97.31 98 LEU A CA 1
ATOM 763 C C . LEU A 1 98 ? -10.138 2.485 4.607 1.00 97.31 98 LEU A C 1
ATOM 765 O O . LEU A 1 98 ? -10.532 2.247 5.743 1.00 97.31 98 LEU A O 1
ATOM 769 N N . GLY A 1 99 ? -10.444 3.609 3.955 1.00 96.25 99 GLY A N 1
ATOM 770 C CA . GLY A 1 99 ? -11.296 4.654 4.522 1.00 96.25 99 GLY A CA 1
ATOM 771 C C . GLY A 1 99 ? -12.656 4.112 4.963 1.00 96.25 99 GLY A C 1
ATOM 772 O O . GLY A 1 99 ? -13.027 4.263 6.125 1.00 96.25 99 GLY A O 1
ATOM 773 N N . GLN A 1 100 ? -13.358 3.398 4.077 1.00 96.81 100 GLN A N 1
ATOM 774 C CA . GLN A 1 100 ? -14.654 2.787 4.399 1.00 96.81 100 GLN A CA 1
ATOM 775 C C . GLN A 1 100 ? -14.558 1.767 5.540 1.00 96.81 100 GLN A C 1
ATOM 777 O O . GLN A 1 100 ? -15.332 1.847 6.493 1.00 96.81 100 GLN A O 1
ATOM 782 N N . ASN A 1 101 ? -13.584 0.853 5.488 1.00 96.88 101 ASN A N 1
ATOM 783 C CA . ASN A 1 101 ? -13.404 -0.167 6.523 1.00 96.88 101 ASN A CA 1
ATOM 784 C C . ASN A 1 101 ? -13.051 0.440 7.886 1.00 96.88 101 ASN A C 1
ATOM 786 O O . ASN A 1 101 ? -13.527 -0.048 8.911 1.00 96.88 101 ASN A O 1
ATOM 790 N N . LEU A 1 102 ? -12.230 1.495 7.923 1.00 96.88 102 LEU A N 1
ATOM 791 C CA . LEU A 1 102 ? -11.890 2.196 9.162 1.00 96.88 102 LEU A CA 1
ATOM 792 C C . LEU A 1 102 ? -13.116 2.894 9.752 1.00 96.88 102 LEU A C 1
ATOM 794 O O . LEU A 1 102 ? -13.359 2.763 10.950 1.00 96.88 102 LEU A O 1
ATOM 798 N N . THR A 1 103 ? -13.918 3.576 8.929 1.00 97.12 103 THR A N 1
ATOM 799 C CA . THR A 1 103 ? -15.172 4.193 9.382 1.00 97.12 103 THR A CA 1
ATOM 800 C C . THR A 1 103 ? -16.153 3.145 9.905 1.00 97.12 103 THR A C 1
ATOM 802 O O . THR A 1 103 ? -16.696 3.309 10.996 1.00 97.12 103 THR A O 1
ATOM 805 N N . GLU A 1 104 ? -16.349 2.039 9.185 1.00 97.75 104 GLU A N 1
ATOM 806 C CA . GLU A 1 104 ? -17.231 0.955 9.624 1.00 97.75 104 GLU A CA 1
ATOM 807 C C . GLU A 1 104 ? -16.742 0.314 10.929 1.00 97.75 104 GLU A C 1
ATOM 809 O O . GLU A 1 104 ? -17.524 0.110 11.860 1.00 97.75 104 GLU A O 1
ATOM 814 N N . THR A 1 105 ? -15.439 0.051 11.037 1.00 97.06 105 THR A N 1
ATOM 815 C CA . THR A 1 105 ? -14.830 -0.506 12.252 1.00 97.06 105 THR A CA 1
ATOM 816 C C . THR A 1 105 ? -14.980 0.449 13.433 1.00 97.06 105 THR A C 1
ATOM 818 O O . THR A 1 105 ? -15.317 0.007 14.533 1.00 97.06 105 THR A O 1
ATOM 821 N N . ALA A 1 106 ? -14.788 1.754 13.222 1.00 96.12 106 ALA A N 1
ATOM 822 C CA . ALA A 1 106 ? -14.986 2.769 14.250 1.00 96.12 106 ALA A CA 1
ATOM 823 C C . ALA A 1 106 ? -16.447 2.813 14.727 1.00 96.12 106 ALA A C 1
ATOM 825 O O . ALA A 1 106 ? -16.687 2.808 15.934 1.00 96.12 106 ALA A O 1
ATOM 826 N N . MET A 1 107 ? -17.421 2.765 13.808 1.00 97.25 107 MET A N 1
ATOM 827 C CA . MET A 1 107 ? -18.847 2.712 14.155 1.00 97.25 107 MET A CA 1
ATOM 828 C C . MET A 1 107 ? -19.197 1.455 14.958 1.00 97.25 107 MET A C 1
ATOM 830 O O . MET A 1 107 ? -19.779 1.564 16.036 1.00 97.25 107 MET A O 1
ATOM 834 N N . ARG A 1 108 ? -18.788 0.268 14.486 1.00 97.25 108 ARG A N 1
ATOM 835 C CA . ARG A 1 108 ? -19.027 -1.005 15.193 1.00 97.25 108 ARG A CA 1
ATOM 836 C C . ARG A 1 108 ? -18.370 -1.022 16.572 1.00 97.25 108 ARG A C 1
ATOM 838 O O . ARG A 1 108 ? -18.945 -1.528 17.532 1.00 97.25 108 ARG A O 1
ATOM 845 N N . THR A 1 109 ? -17.169 -0.457 16.688 1.00 96.44 109 THR A N 1
ATOM 846 C CA . THR A 1 109 ? -16.471 -0.328 17.973 1.00 96.44 109 THR A CA 1
ATOM 847 C C . THR A 1 109 ? -17.237 0.598 18.912 1.00 96.44 109 THR A C 1
ATOM 849 O O . THR A 1 109 ? -17.462 0.228 20.060 1.00 96.44 109 THR A O 1
ATOM 852 N N . GLY A 1 110 ? -17.705 1.752 18.430 1.00 96.81 110 GLY A N 1
ATOM 853 C CA . GLY A 1 110 ? -18.542 2.669 19.207 1.00 96.81 110 GLY A CA 1
ATOM 854 C C . GLY A 1 110 ? -19.843 2.023 19.690 1.00 96.81 110 GLY A C 1
ATOM 855 O O . GLY A 1 110 ? -20.186 2.130 20.864 1.00 96.81 110 GLY A O 1
ATOM 856 N N . GLU A 1 111 ? -20.531 1.278 18.823 1.00 97.19 111 GLU A N 1
ATOM 857 C CA . GLU A 1 111 ? -21.740 0.531 19.187 1.00 97.19 111 GLU A CA 1
ATOM 858 C C . GLU A 1 111 ? -21.458 -0.526 20.266 1.00 97.19 111 G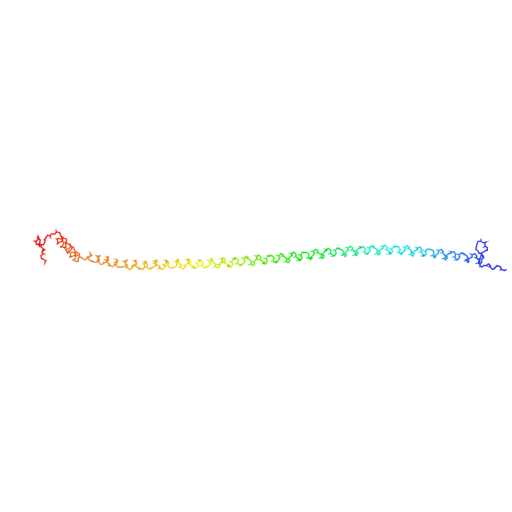LU A C 1
ATOM 860 O O . GLU A 1 111 ? -22.193 -0.635 21.250 1.00 97.19 111 GLU A O 1
ATOM 865 N N . ASN A 1 112 ? -20.359 -1.272 20.131 1.00 96.69 112 ASN A N 1
ATOM 866 C CA . ASN A 1 112 ? -19.949 -2.256 21.130 1.00 96.69 112 ASN A CA 1
ATOM 867 C C . ASN A 1 112 ? -19.585 -1.601 22.467 1.00 96.69 112 ASN A C 1
ATOM 869 O O . ASN A 1 112 ? -19.981 -2.109 23.514 1.00 96.69 112 ASN A O 1
ATOM 873 N N . LEU A 1 113 ? -18.884 -0.464 22.453 1.00 97.38 113 LEU A N 1
ATOM 874 C CA . LEU A 1 113 ? -18.587 0.304 23.664 1.00 97.38 113 LEU A CA 1
ATOM 875 C C . LEU A 1 113 ? -19.866 0.830 24.328 1.00 97.38 113 LEU A C 1
ATOM 877 O O . LEU A 1 113 ? -19.971 0.787 25.552 1.00 97.38 113 LEU A O 1
ATOM 881 N N . ASN A 1 114 ? -20.864 1.261 23.556 1.00 96.44 114 ASN A N 1
ATOM 882 C CA . ASN A 1 114 ? -22.162 1.668 24.099 1.00 96.44 114 ASN A CA 1
ATOM 883 C C . ASN A 1 114 ? -22.893 0.494 24.762 1.00 96.44 114 ASN A C 1
ATOM 885 O O . ASN A 1 114 ? -23.338 0.618 25.902 1.00 96.44 114 ASN A O 1
ATOM 889 N N . ARG A 1 115 ? -22.939 -0.676 24.109 1.00 96.38 115 ARG A N 1
ATOM 890 C CA . ARG A 1 115 ? -23.504 -1.903 24.704 1.00 96.38 115 ARG A CA 1
ATOM 891 C C . ARG A 1 115 ? -22.768 -2.329 25.973 1.00 96.38 115 ARG A C 1
ATOM 893 O O . ARG A 1 115 ? -23.390 -2.813 26.917 1.00 96.38 115 ARG A O 1
ATOM 900 N N . LEU A 1 116 ? -21.445 -2.172 26.008 1.00 96.75 116 LEU A N 1
ATOM 901 C CA . LEU A 1 116 ? -20.653 -2.437 27.208 1.00 96.75 116 LEU A CA 1
ATOM 902 C C . LEU A 1 116 ? -21.007 -1.463 28.338 1.00 96.75 116 LEU A C 1
ATOM 904 O O . LEU A 1 116 ? -21.194 -1.915 29.463 1.00 96.75 116 LEU A O 1
ATOM 908 N N . ASN A 1 117 ? -21.168 -0.169 28.050 1.00 94.69 117 ASN A N 1
ATOM 909 C CA . ASN A 1 117 ? -21.616 0.816 29.041 1.00 94.69 117 ASN A CA 1
ATOM 910 C C . ASN A 1 117 ? -23.014 0.493 29.590 1.00 94.69 117 ASN A C 1
ATOM 912 O O . ASN A 1 117 ? -23.216 0.533 30.801 1.00 94.69 117 ASN A O 1
ATOM 916 N N . GLU A 1 118 ? -23.959 0.102 28.732 1.00 95.50 118 GLU A N 1
ATOM 917 C CA . GLU A 1 118 ? -25.299 -0.318 29.159 1.00 95.50 118 GLU A CA 1
ATOM 918 C C . GLU A 1 118 ? -25.238 -1.546 30.080 1.00 95.50 118 GLU A C 1
ATOM 920 O O . GLU A 1 118 ? -25.832 -1.565 31.159 1.00 95.50 118 GLU A O 1
ATOM 925 N N . ARG A 1 119 ? -24.445 -2.557 29.707 1.00 95.38 119 ARG A N 1
ATOM 926 C CA . ARG A 1 119 ? -24.225 -3.737 30.552 1.00 95.38 119 ARG A CA 1
ATOM 927 C C . ARG A 1 119 ? -23.578 -3.390 31.888 1.00 95.38 119 ARG A C 1
ATOM 929 O O . ARG A 1 119 ? -23.962 -3.970 32.899 1.00 95.38 119 ARG A O 1
ATOM 936 N N . LEU A 1 120 ? -22.622 -2.463 31.909 1.00 96.69 120 LEU A N 1
ATOM 937 C CA . LEU A 1 120 ? -21.998 -1.999 33.147 1.00 96.69 120 LEU A CA 1
ATOM 938 C C . LEU A 1 120 ? -23.005 -1.285 34.054 1.00 96.69 120 LEU A C 1
ATOM 940 O O . LEU A 1 120 ? -22.998 -1.536 35.256 1.00 96.69 120 LEU A O 1
ATOM 944 N N . ALA A 1 121 ? -23.912 -0.481 33.495 1.00 94.12 121 ALA A N 1
ATOM 945 C CA . ALA A 1 121 ? -24.987 0.145 34.264 1.00 94.12 121 ALA A CA 1
ATOM 946 C C . ALA A 1 121 ? -25.922 -0.901 34.898 1.00 94.12 121 ALA A C 1
ATOM 948 O O . ALA A 1 121 ? -26.259 -0.804 36.076 1.00 94.12 121 ALA A O 1
ATOM 949 N N . VAL A 1 122 ? -26.284 -1.953 34.155 1.00 95.94 122 VAL A N 1
ATOM 950 C CA . VAL A 1 122 ? -27.087 -3.064 34.698 1.00 95.94 122 VAL A CA 1
ATOM 951 C C . VAL A 1 122 ? -26.333 -3.823 35.795 1.00 95.94 122 VAL A C 1
ATOM 953 O O . VAL A 1 122 ? -26.928 -4.169 36.817 1.00 95.94 122 VAL A O 1
ATOM 956 N N . ILE A 1 123 ? -25.029 -4.069 35.618 1.00 94.81 123 ILE A N 1
ATOM 957 C CA . ILE A 1 123 ? -24.179 -4.703 36.641 1.00 94.81 123 ILE A CA 1
ATOM 958 C C . ILE A 1 123 ? -24.154 -3.857 37.919 1.00 94.81 123 ILE A C 1
ATOM 960 O O . ILE A 1 123 ? -24.308 -4.404 39.008 1.00 94.81 123 ILE A O 1
ATOM 964 N N . ASP A 1 124 ? -24.011 -2.541 37.797 1.00 94.94 124 ASP A N 1
ATOM 965 C CA . ASP A 1 124 ? -24.025 -1.606 38.924 1.00 94.94 124 ASP A CA 1
ATOM 966 C C . ASP A 1 124 ? -25.368 -1.648 39.683 1.00 94.94 124 ASP A C 1
ATOM 968 O O . ASP A 1 124 ? -25.400 -1.766 40.911 1.00 94.94 124 ASP A O 1
ATOM 972 N N . THR A 1 125 ? -26.503 -1.679 38.973 1.00 94.38 125 THR A N 1
ATOM 973 C CA . THR A 1 125 ? -27.819 -1.905 39.599 1.00 94.38 125 THR A CA 1
ATOM 974 C C . THR A 1 125 ? -27.898 -3.261 40.308 1.00 94.38 125 THR A C 1
ATOM 976 O O . THR A 1 125 ? -28.366 -3.334 41.446 1.00 94.38 125 THR A O 1
ATOM 979 N N . ALA A 1 126 ? -27.420 -4.337 39.678 1.00 94.94 126 ALA A N 1
ATOM 980 C CA . ALA A 1 126 ? -27.425 -5.667 40.281 1.00 94.94 126 ALA A CA 1
ATOM 981 C C . ALA A 1 126 ? -26.570 -5.726 41.561 1.00 94.94 126 ALA A C 1
ATOM 983 O O . ALA A 1 126 ? -26.982 -6.343 42.543 1.00 94.94 126 ALA A O 1
ATOM 984 N N . GLN A 1 127 ? -25.419 -5.046 41.588 1.00 95.38 127 GLN A N 1
ATOM 985 C CA . G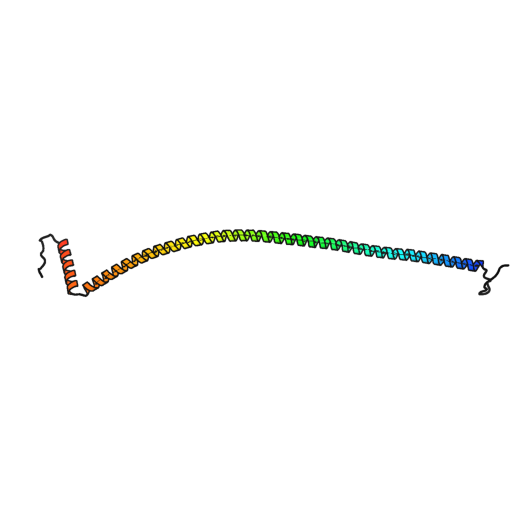LN A 1 127 ? -24.553 -4.959 42.768 1.00 95.38 127 GLN A CA 1
ATOM 986 C C . GLN A 1 127 ? -25.218 -4.220 43.935 1.00 95.38 127 GLN A C 1
ATOM 988 O O . GLN A 1 127 ? -25.124 -4.682 45.077 1.00 95.38 127 GLN A O 1
ATOM 993 N N . ARG A 1 128 ? -25.935 -3.115 43.676 1.00 94.81 128 ARG A N 1
ATOM 994 C CA . ARG A 1 128 ? -26.724 -2.430 44.720 1.00 94.81 128 ARG A CA 1
ATOM 995 C C . ARG A 1 128 ? -27.778 -3.354 45.328 1.00 94.81 128 ARG A C 1
ATOM 997 O O . ARG A 1 128 ? -27.835 -3.480 46.549 1.00 94.81 128 ARG A O 1
ATOM 1004 N N . ASN A 1 129 ? -28.538 -4.062 44.491 1.00 94.56 129 ASN A N 1
ATOM 1005 C CA . ASN A 1 129 ? -29.565 -5.002 44.949 1.00 94.56 129 ASN A CA 1
ATOM 1006 C C . ASN A 1 129 ? -28.962 -6.168 45.752 1.00 94.56 129 ASN A C 1
ATOM 1008 O O . ASN A 1 129 ? -29.515 -6.563 46.777 1.00 94.56 129 ASN A O 1
ATOM 1012 N N . LEU A 1 130 ? -27.812 -6.707 45.327 1.00 94.62 130 LEU A N 1
ATOM 1013 C CA . LEU A 1 130 ? -27.091 -7.749 46.069 1.00 94.62 130 LEU A CA 1
ATOM 1014 C C . LEU A 1 130 ? -26.591 -7.252 47.429 1.00 94.62 130 LEU A C 1
ATOM 1016 O O . LEU A 1 130 ? -26.642 -7.999 48.405 1.00 94.62 130 LEU A O 1
ATOM 1020 N N . THR A 1 131 ? -26.136 -6.002 47.509 1.00 94.50 131 THR A N 1
ATOM 1021 C CA . THR A 1 131 ? -25.682 -5.382 48.763 1.00 94.50 131 THR A CA 1
ATOM 1022 C C . THR A 1 131 ? -26.853 -5.205 49.728 1.00 94.50 131 THR A C 1
ATOM 1024 O O . THR A 1 131 ? -26.757 -5.587 50.895 1.00 94.50 131 THR A O 1
ATOM 1027 N N . GLU A 1 132 ? -27.987 -4.702 49.235 1.00 95.12 132 GLU A N 1
ATOM 1028 C CA . GLU A 1 132 ? -29.217 -4.577 50.018 1.00 95.12 132 GLU A CA 1
ATOM 1029 C C . GLU A 1 132 ? -29.711 -5.943 50.512 1.00 95.12 132 GLU A C 1
ATOM 1031 O O . GLU A 1 132 ? -29.993 -6.114 51.699 1.00 95.12 132 GLU A O 1
ATOM 1036 N N . LEU A 1 133 ? -29.768 -6.940 49.625 1.00 94.56 133 LEU A N 1
ATOM 1037 C CA . LEU A 1 133 ? -30.161 -8.298 49.988 1.00 94.56 133 LEU A CA 1
ATOM 1038 C C . LEU A 1 133 ? -29.217 -8.886 51.042 1.00 94.56 133 LEU A C 1
ATOM 1040 O O . LEU A 1 133 ? -29.685 -9.468 52.016 1.00 94.56 133 LEU A O 1
ATOM 1044 N N . SER A 1 134 ? -27.906 -8.695 50.885 1.00 94.62 134 SER A N 1
ATOM 1045 C CA . SER A 1 134 ? -26.908 -9.169 51.849 1.00 94.62 134 SER A CA 1
ATOM 1046 C C . SER A 1 134 ? -27.107 -8.519 53.219 1.00 94.62 134 SER A C 1
ATOM 1048 O O . SER A 1 134 ? -27.088 -9.216 54.229 1.00 94.62 134 SER A O 1
ATOM 1050 N N . SER A 1 135 ? -27.391 -7.213 53.267 1.00 94.38 135 SER A N 1
ATOM 1051 C CA . SER A 1 135 ? -27.722 -6.512 54.515 1.00 94.38 135 SER A CA 1
ATOM 1052 C C . SER A 1 135 ? -28.987 -7.074 55.172 1.00 94.38 135 SER A C 1
ATOM 1054 O O . SER A 1 135 ? -28.984 -7.343 56.373 1.00 94.38 135 SER A O 1
ATOM 1056 N N . ARG A 1 136 ? -30.044 -7.344 54.391 1.00 93.50 136 ARG A N 1
ATOM 1057 C CA . ARG A 1 136 ? -31.273 -7.982 54.896 1.00 93.50 136 ARG A CA 1
ATOM 1058 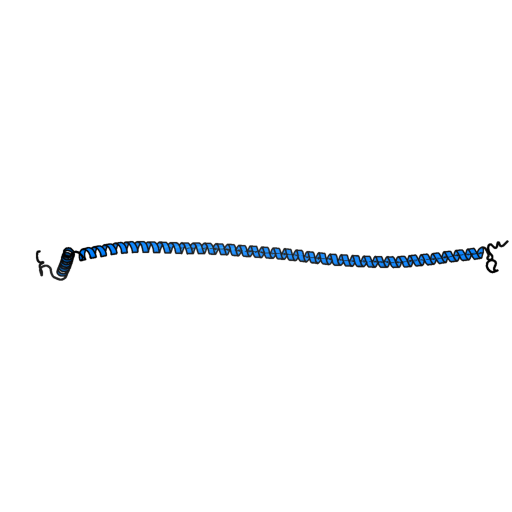C C . ARG A 1 136 ? -31.011 -9.392 55.433 1.00 93.50 136 ARG A C 1
ATOM 1060 O O . ARG A 1 136 ? -31.561 -9.754 56.469 1.00 93.50 136 ARG A O 1
ATOM 1067 N N . VAL A 1 137 ? -30.180 -10.185 54.756 1.00 94.38 137 VAL A N 1
ATOM 1068 C CA . VAL A 1 137 ? -29.818 -11.547 55.186 1.00 94.38 137 VAL A CA 1
ATOM 1069 C C . VAL A 1 137 ? -29.010 -11.520 56.484 1.00 94.38 137 VAL A C 1
ATOM 1071 O O . VAL A 1 137 ? -29.301 -12.308 57.381 1.00 94.38 137 VAL A O 1
ATOM 1074 N N . VAL A 1 138 ? -28.063 -10.588 56.628 1.00 92.31 138 VAL A N 1
ATOM 1075 C CA . VAL A 1 138 ? -27.321 -10.388 57.884 1.00 92.31 138 VAL A CA 1
ATOM 1076 C C . VAL A 1 138 ? -28.263 -9.947 59.007 1.00 92.31 138 VAL A C 1
ATOM 1078 O O . VAL A 1 138 ? -28.232 -10.532 60.084 1.00 92.31 138 VAL A O 1
ATOM 1081 N N . GLY A 1 139 ? -29.175 -9.005 58.751 1.00 90.81 139 GLY A N 1
ATOM 1082 C CA . GLY A 1 139 ? -30.169 -8.592 59.748 1.00 90.81 139 GLY A CA 1
ATOM 1083 C C . GLY A 1 139 ? -31.091 -9.738 60.187 1.00 90.81 139 GLY A C 1
ATOM 1084 O O . GLY A 1 139 ? -31.358 -9.915 61.376 1.00 90.81 139 GLY A O 1
ATOM 1085 N N . LEU A 1 140 ? -31.533 -10.583 59.249 1.00 91.12 140 LEU A N 1
ATOM 1086 C CA . LEU A 1 140 ? -32.281 -11.802 59.572 1.00 91.12 140 LEU A CA 1
ATOM 1087 C C . LEU A 1 140 ? -31.439 -12.784 60.397 1.00 91.12 140 LEU A C 1
ATOM 1089 O O . LEU A 1 140 ? -31.948 -13.357 61.360 1.00 91.12 140 LEU A O 1
ATOM 1093 N N . GLN A 1 141 ? -30.159 -12.962 60.061 1.00 91.94 141 GLN A N 1
ATOM 1094 C CA . GLN A 1 141 ? -29.238 -13.790 60.838 1.00 91.94 141 GLN A CA 1
ATOM 1095 C C . GLN A 1 141 ? -29.087 -13.266 62.275 1.00 91.94 141 GLN A C 1
ATOM 1097 O O . GLN A 1 141 ? -29.111 -14.067 63.206 1.00 91.94 141 GLN A O 1
ATOM 1102 N N . GLU A 1 142 ? -28.974 -11.953 62.482 1.00 90.75 142 GLU A N 1
ATOM 1103 C CA . GLU A 1 142 ? -28.857 -11.335 63.811 1.00 90.75 142 GLU A CA 1
ATOM 1104 C C . GLU A 1 142 ? -30.107 -11.567 64.677 1.00 90.75 142 GLU A C 1
ATOM 1106 O O . GLU A 1 142 ? -29.991 -11.977 65.837 1.00 90.75 142 GLU A O 1
ATOM 1111 N N . ILE A 1 143 ? -31.308 -11.393 64.108 1.00 88.19 143 ILE A N 1
ATOM 1112 C CA . ILE A 1 143 ? -32.578 -11.703 64.789 1.00 88.19 143 ILE A CA 1
ATOM 1113 C C . ILE A 1 143 ? -32.636 -13.187 65.153 1.00 88.19 143 ILE A C 1
ATOM 1115 O O . ILE A 1 143 ? -33.004 -13.539 66.274 1.00 88.19 143 ILE A O 1
ATOM 1119 N N . LEU A 1 144 ? -32.261 -14.064 64.216 1.00 85.38 144 LEU A N 1
ATOM 1120 C CA . LEU A 1 144 ? -32.270 -15.508 64.431 1.00 85.38 144 LEU A CA 1
ATOM 1121 C C . LEU A 1 144 ? -31.179 -15.975 65.397 1.00 85.38 144 LEU A C 1
ATOM 1123 O O . LEU A 1 144 ? -31.370 -17.011 66.028 1.00 85.38 144 LEU A O 1
ATOM 1127 N N . ALA A 1 145 ? -30.073 -15.252 65.562 1.00 90.38 145 ALA A N 1
ATOM 1128 C CA . ALA A 1 145 ? -29.032 -15.581 66.532 1.00 90.38 145 ALA A CA 1
ATOM 1129 C C . ALA A 1 145 ? -29.475 -15.280 67.978 1.00 90.38 145 ALA A C 1
ATOM 1131 O O . ALA A 1 145 ? -29.154 -16.034 68.901 1.00 90.38 145 ALA A O 1
ATOM 1132 N N . ASN A 1 146 ? -30.265 -14.224 68.190 1.00 92.31 146 ASN A N 1
ATOM 1133 C CA . ASN A 1 146 ? -30.761 -13.821 69.506 1.00 92.31 146 ASN A CA 1
ATOM 1134 C C . ASN A 1 146 ? -32.055 -14.576 69.883 1.00 92.31 146 ASN A C 1
ATOM 1136 O O . ASN A 1 146 ? -33.079 -14.454 69.214 1.00 92.31 146 ASN A O 1
ATOM 1140 N N . LYS A 1 147 ? -32.050 -15.342 70.988 1.00 91.06 147 LYS A N 1
ATOM 1141 C CA . LYS A 1 147 ? -33.213 -16.170 71.377 1.00 91.06 147 LYS A CA 1
ATOM 1142 C C . LYS A 1 147 ? -34.474 -15.350 71.686 1.00 91.06 147 LYS A C 1
ATOM 1144 O O . LYS A 1 147 ? -35.571 -15.821 71.405 1.00 91.06 147 LYS A O 1
ATOM 1149 N N . GLN A 1 148 ? -34.326 -14.153 72.249 1.00 90.62 148 GLN A N 1
ATOM 1150 C CA . GLN A 1 148 ? -35.423 -13.274 72.645 1.00 90.62 148 GLN A CA 1
ATOM 1151 C C . GLN A 1 148 ? -36.027 -12.595 71.416 1.00 90.62 148 GLN A C 1
ATOM 1153 O O . GLN A 1 148 ? -37.240 -12.647 71.237 1.00 90.62 148 GLN A O 1
ATOM 1158 N N . ALA A 1 149 ? -35.187 -12.036 70.538 1.00 88.38 149 ALA A N 1
ATOM 1159 C CA . ALA A 1 149 ? -35.638 -11.425 69.286 1.00 88.38 149 ALA A CA 1
ATOM 1160 C C . ALA A 1 149 ? -36.317 -12.456 68.371 1.00 88.38 149 ALA A C 1
ATOM 1162 O O . ALA A 1 149 ? -37.398 -12.203 67.844 1.00 88.38 149 ALA A O 1
ATOM 1163 N N . ARG A 1 150 ? -35.737 -13.658 68.253 1.00 92.75 150 ARG A N 1
ATOM 1164 C CA . ARG A 1 150 ? -36.334 -14.792 67.537 1.00 92.75 150 ARG A CA 1
ATOM 1165 C C . ARG A 1 150 ? -37.681 -15.220 68.127 1.00 92.75 150 ARG A C 1
ATOM 1167 O O . ARG A 1 150 ? -38.610 -15.483 67.369 1.00 92.75 150 ARG A O 1
ATOM 1174 N N . GLY A 1 151 ? -37.790 -15.292 69.456 1.00 90.62 151 GLY A N 1
ATOM 1175 C CA . GLY A 1 151 ? -39.036 -15.625 70.154 1.00 90.62 151 GLY A CA 1
ATOM 1176 C C . GLY A 1 151 ? -40.137 -14.593 69.904 1.00 90.62 151 GLY A C 1
ATOM 1177 O O . GLY A 1 151 ? -41.228 -14.964 69.483 1.00 90.62 151 GLY A O 1
ATOM 1178 N N . ALA A 1 152 ? -39.821 -13.304 70.060 1.00 88.94 152 ALA A N 1
ATOM 1179 C CA . ALA A 1 152 ? -40.742 -12.200 69.786 1.00 88.94 152 ALA A CA 1
ATOM 1180 C C . ALA A 1 152 ? -41.175 -12.150 68.309 1.00 88.94 152 ALA A C 1
ATOM 1182 O O . ALA A 1 152 ? -42.351 -11.953 68.011 1.00 88.94 152 ALA A O 1
ATOM 1183 N N . PHE A 1 153 ? -40.248 -12.394 67.376 1.00 87.75 153 PHE A N 1
ATOM 1184 C CA . PHE A 1 153 ? -40.551 -12.472 65.945 1.00 87.75 153 PHE A CA 1
ATOM 1185 C C . PHE A 1 153 ? -41.497 -13.637 65.619 1.00 87.75 153 PHE A C 1
ATOM 1187 O O . PHE A 1 153 ? -42.471 -13.461 64.886 1.00 87.75 153 PHE A O 1
ATOM 1194 N N . GLY A 1 154 ? -41.231 -14.823 66.176 1.00 91.31 154 GLY A N 1
ATOM 1195 C CA . GLY A 1 154 ? -42.092 -15.996 66.015 1.00 91.31 154 GLY A CA 1
ATOM 1196 C C . GLY A 1 154 ? -43.489 -15.781 66.601 1.00 91.31 154 GLY A C 1
ATOM 1197 O O . GLY A 1 154 ? -44.477 -16.116 65.950 1.00 91.31 154 GLY A O 1
ATOM 1198 N N . GLN A 1 155 ? -43.571 -15.161 67.780 1.00 90.50 155 GLN A N 1
ATOM 1199 C CA . GLN A 1 155 ? -44.835 -14.815 68.422 1.00 90.50 155 GLN A CA 1
ATOM 1200 C C . GLN A 1 155 ? -45.646 -13.833 67.570 1.00 90.50 155 GLN A C 1
ATOM 1202 O O . GLN A 1 155 ? -46.770 -14.156 67.204 1.00 90.50 155 GLN A O 1
ATOM 1207 N N . GLY A 1 156 ? -45.074 -12.697 67.158 1.00 89.69 156 GLY A N 1
ATOM 1208 C CA . GLY A 1 156 ? -45.791 -11.720 66.329 1.00 89.69 156 GLY A CA 1
ATOM 1209 C C . GLY A 1 156 ? -46.255 -12.297 64.984 1.00 89.69 156 GLY A C 1
ATOM 1210 O O . GLY A 1 156 ? -47.366 -12.027 64.529 1.00 89.69 156 GLY A O 1
ATOM 1211 N N . ARG A 1 157 ? -45.444 -13.169 64.363 1.00 90.75 157 ARG A N 1
ATOM 1212 C CA . ARG A 1 157 ? -45.837 -13.940 63.169 1.00 90.75 157 ARG A CA 1
ATOM 1213 C C . ARG A 1 157 ? -47.044 -14.840 63.430 1.00 90.75 157 ARG A C 1
ATOM 1215 O O . ARG A 1 157 ? -47.899 -14.957 62.558 1.00 90.75 157 ARG A O 1
ATOM 1222 N N . MET A 1 158 ? -47.086 -15.500 64.582 1.00 92.12 158 MET A N 1
ATOM 1223 C CA . MET A 1 158 ? -48.173 -16.397 64.965 1.00 92.12 158 MET A CA 1
ATOM 1224 C C . MET A 1 158 ? -49.450 -15.618 65.299 1.00 92.12 158 MET A C 1
ATOM 1226 O O . MET A 1 158 ? -50.521 -15.998 64.839 1.00 92.12 158 MET A O 1
ATOM 1230 N N . GLU A 1 159 ? -49.336 -14.488 66.000 1.00 91.31 159 GLU A N 1
ATOM 1231 C CA . GLU A 1 159 ? -50.454 -13.583 66.294 1.00 91.31 159 GLU A CA 1
ATOM 1232 C C . GLU A 1 159 ? -51.088 -13.023 65.012 1.00 91.31 159 GLU A C 1
ATOM 1234 O O . GLU A 1 159 ? -52.311 -13.026 64.880 1.00 91.31 159 GLU A O 1
ATOM 1239 N N . ALA A 1 160 ? -50.274 -12.627 64.027 1.00 92.06 160 ALA A N 1
ATOM 1240 C CA . ALA A 1 160 ? -50.766 -12.167 62.727 1.00 92.06 160 ALA A CA 1
ATOM 1241 C C . ALA A 1 160 ? -51.526 -13.264 61.957 1.00 92.06 160 ALA A C 1
ATOM 1243 O O . ALA A 1 160 ? -52.581 -12.991 61.396 1.00 92.06 160 ALA A O 1
ATOM 1244 N N . ILE A 1 161 ? -51.024 -14.507 61.960 1.00 92.75 161 ILE A N 1
ATOM 1245 C CA . ILE A 1 161 ? -51.707 -15.654 61.329 1.00 92.75 161 ILE A CA 1
ATOM 1246 C C . ILE A 1 161 ? -53.059 -15.917 62.002 1.00 92.75 161 ILE A C 1
ATOM 1248 O O . ILE A 1 161 ? -54.050 -16.176 61.325 1.00 92.75 161 ILE A O 1
ATOM 1252 N N . VAL A 1 162 ? -53.102 -15.852 63.333 1.00 90.88 162 VAL A N 1
ATOM 1253 C CA . VAL A 1 162 ? -54.333 -16.038 64.111 1.00 90.88 162 VAL A CA 1
ATOM 1254 C C . VAL A 1 162 ? -55.345 -14.934 63.797 1.00 90.88 162 VAL A C 1
ATOM 1256 O O . VAL A 1 162 ? -56.513 -15.240 63.583 1.00 90.88 162 VAL A O 1
ATOM 1259 N N . ALA A 1 163 ? -54.903 -13.677 63.718 1.00 89.00 163 ALA A N 1
ATOM 1260 C CA . ALA A 1 163 ? -55.767 -12.542 63.403 1.00 89.00 163 ALA A CA 1
ATOM 1261 C C . ALA A 1 163 ? -56.324 -12.564 61.972 1.00 89.00 163 ALA A C 1
ATOM 1263 O O . ALA A 1 163 ? -57.452 -12.133 61.757 1.00 89.00 163 ALA A O 1
ATOM 1264 N N . ASP A 1 164 ? -55.552 -13.069 61.008 1.00 93.44 164 ASP A N 1
ATOM 1265 C CA . ASP A 1 164 ? -55.989 -13.219 59.613 1.00 93.44 164 ASP A CA 1
ATOM 1266 C C . ASP A 1 164 ? -56.922 -14.434 59.427 1.00 93.44 164 ASP A C 1
ATOM 1268 O O . ASP A 1 164 ? -57.842 -14.414 58.612 1.00 93.44 164 ASP A O 1
ATOM 1272 N N . GLY A 1 165 ? -56.712 -15.502 60.207 1.00 90.94 165 GLY A N 1
ATOM 1273 C CA . GLY A 1 165 ? -57.438 -16.768 60.071 1.00 90.94 165 GLY A CA 1
ATOM 1274 C C . GLY A 1 165 ? -58.709 -16.916 60.914 1.00 90.94 165 GLY A C 1
ATOM 1275 O O . GLY A 1 165 ? -59.497 -17.824 60.645 1.00 90.94 165 GLY A O 1
ATOM 1276 N N . LEU A 1 166 ? -58.921 -16.084 61.941 1.00 89.25 166 LEU A N 1
ATOM 1277 C CA . LEU A 1 166 ? -60.041 -16.222 62.880 1.00 89.25 166 LEU A CA 1
ATOM 1278 C C . LEU A 1 166 ? -60.837 -14.914 63.047 1.00 89.25 166 LEU A C 1
ATOM 1280 O O . LEU A 1 166 ? -60.249 -13.835 63.062 1.00 89.25 166 LEU A O 1
ATOM 1284 N N . PRO A 1 167 ? -62.174 -14.983 63.231 1.00 87.25 167 PRO A N 1
ATOM 1285 C CA . PRO A 1 167 ? -63.012 -13.800 63.421 1.00 87.25 167 PRO A CA 1
ATOM 1286 C C . PRO A 1 167 ? -62.624 -12.991 64.663 1.00 87.25 167 PRO A C 1
ATOM 12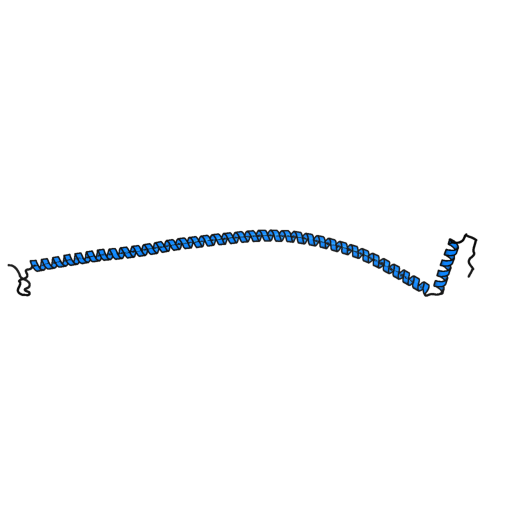88 O O . PRO A 1 167 ? -62.286 -13.551 65.712 1.00 87.25 167 PRO A O 1
ATOM 1291 N N . THR A 1 168 ? -62.758 -11.667 64.576 1.00 79.19 168 THR A N 1
ATOM 1292 C CA . THR A 1 168 ? -62.522 -10.753 65.697 1.00 79.19 168 THR A CA 1
ATOM 1293 C C . THR A 1 168 ? -63.435 -11.100 66.879 1.00 79.19 168 THR A C 1
ATOM 1295 O O . THR A 1 168 ? -64.659 -11.063 66.778 1.00 79.19 168 THR A O 1
ATOM 1298 N N . GLY A 1 169 ? -62.823 -11.474 68.009 1.00 83.00 169 GLY A N 1
ATOM 1299 C CA . GLY A 1 169 ? -63.513 -11.890 69.238 1.00 83.00 169 GLY A CA 1
ATOM 1300 C C . GLY A 1 169 ? -63.587 -13.405 69.480 1.00 83.00 169 GLY A C 1
ATOM 1301 O O . GLY A 1 169 ? -63.985 -13.810 70.568 1.00 83.00 169 GLY A O 1
ATOM 1302 N N . ALA A 1 170 ? -63.173 -14.248 68.524 1.00 85.44 170 ALA A N 1
ATOM 1303 C CA . ALA A 1 170 ? -63.145 -15.709 68.691 1.00 85.44 170 ALA A CA 1
ATOM 1304 C C . ALA A 1 170 ? -61.919 -16.229 69.474 1.00 85.44 170 ALA A C 1
ATOM 1306 O O . ALA A 1 170 ? -61.848 -17.411 69.805 1.00 85.44 170 ALA A O 1
ATOM 1307 N N . TYR A 1 171 ? -60.945 -15.364 69.758 1.00 87.12 171 TYR A N 1
ATOM 1308 C CA . TYR A 1 171 ? -59.705 -15.696 70.457 1.00 87.12 171 TYR A CA 1
ATOM 1309 C C . TYR A 1 171 ? -59.216 -14.497 71.286 1.00 87.12 171 TYR A C 1
ATOM 1311 O O . TYR A 1 171 ? -59.623 -13.357 71.055 1.00 87.12 171 TYR A O 1
ATOM 1319 N N . SER A 1 172 ? -58.309 -14.743 72.233 1.00 87.62 172 SER A N 1
ATOM 1320 C CA . SER A 1 172 ? -57.613 -13.703 73.001 1.00 87.62 172 SER A CA 1
ATOM 1321 C C . SER A 1 172 ? -56.154 -14.092 73.211 1.00 87.62 172 SER A C 1
ATOM 1323 O O . SER A 1 172 ? -55.877 -15.232 73.589 1.00 87.62 172 SER A O 1
ATOM 1325 N N . PHE A 1 173 ? -55.225 -13.159 73.005 1.00 87.56 173 PHE A N 1
ATOM 1326 C CA . PHE A 1 173 ? -53.808 -13.410 73.261 1.00 87.56 173 PHE A CA 1
ATOM 1327 C C . PHE A 1 173 ? -53.495 -13.364 74.759 1.00 87.56 173 PHE A C 1
ATOM 1329 O O . PHE A 1 173 ? -53.997 -12.510 75.495 1.00 87.56 173 PHE A O 1
ATOM 1336 N N . GLN A 1 174 ? -52.653 -14.294 75.209 1.00 83.44 174 GLN A N 1
ATOM 1337 C CA . GLN A 1 174 ? -52.207 -14.349 76.595 1.00 83.44 174 GLN A CA 1
ATOM 1338 C C . GLN A 1 174 ? -51.340 -13.125 76.911 1.00 83.44 174 GLN A C 1
ATOM 1340 O O . GLN A 1 174 ? -50.414 -12.806 76.171 1.00 83.44 174 GLN A O 1
ATOM 1345 N N . HIS A 1 175 ? -51.654 -12.424 77.999 1.00 74.44 175 HIS A N 1
ATOM 1346 C CA . HIS A 1 175 ? -50.846 -11.296 78.459 1.00 74.44 175 HIS A CA 1
ATOM 1347 C C . HIS A 1 175 ? -49.544 -11.839 79.060 1.00 74.44 175 HIS A C 1
ATOM 1349 O O . HIS A 1 175 ? -49.585 -12.801 79.830 1.00 74.44 175 HIS A O 1
ATOM 1355 N N . THR A 1 176 ? -48.408 -11.273 78.647 1.00 61.75 176 THR A N 1
ATOM 1356 C CA . THR A 1 176 ? -47.073 -11.636 79.153 1.00 61.75 176 THR A CA 1
ATOM 1357 C C . THR A 1 176 ? -46.715 -10.796 80.367 1.00 61.75 176 THR A C 1
ATOM 1359 O O . THR A 1 176 ? -47.047 -9.589 80.349 1.00 61.75 176 THR A O 1
#